Protein AF-A0A804QTM6-F1 (afdb_monomer)

Radius of gyration: 14.68 Å; Cα contacts (8 Å, |Δi|>4): 145; chains: 1; bounding box: 43×31×33 Å

pLDDT: mean 72.4, std 16.42, range [30.59, 94.75]

Organism: Zea mays (NCBI:txid4577)

Foldseek 3Di:
DDDDPPPPPDDDDDWPKDKDDDPPDPKIWIWTGRQVQLWIFIAIPVRDGQKIKDFDADPVRHGDDSLHIDIDGDCDDPPNVPDPVNVVVVSNVVSVVSVVD

Secondary structure (DSSP, 8-state):
----------------EEEEE-TTSS-EEEEEE-TT---EEEE-TTS-EEEEEEE-B-TTS-B--TT-EEEEEP--STTTT--HHHHHHHHHHHHHHHHH-

Mean predicted aligned error: 12.03 Å

Solvent-accessible surface area (backbone atoms only — not comparable to full-atom values): 6262 Å² total; per-residue (Å²): 139,81,85,78,79,78,77,75,80,78,69,96,61,83,50,52,68,50,74,48,71,47,90,94,53,100,50,45,37,40,32,48,25,35,74,95,46,74,38,38,38,34,21,41,76,89,66,49,70,45,29,40,35,37,69,30,56,48,97,88,66,51,69,52,58,77,86,36,63,40,77,49,68,58,84,70,64,98,70,61,76,66,52,65,66,57,55,51,53,49,49,50,52,53,57,50,51,67,70,76,108

Nearest PDB structures (foldseek):
  8dty-assembly1_B  TM=5.646E-01  e=2.729E+00  Mus musculus

InterPro domains:
  IPR025659 Tubby-like, C-terminal [SSF54518] (24-96)
  IPR038595 LURP-one-related superfamily [G3DSA:2.40.160.200] (9-99)

Sequence (101 aa):
MKKGGQQEQNGGAGGAVATACVVGGDVVYRIDGAPRKSEFRISGPDGEVVAETKRKQTEAGVALGEDVLSLTVTVGGASAHADRLLLVGLVVVCGLLARCI

Structure (mmCIF, N/CA/C/O backbone):
data_AF-A0A804QTM6-F1
#
_entry.id   AF-A0A804QTM6-F1
#
loop_
_atom_site.group_PDB
_atom_site.id
_atom_site.type_symbol
_atom_site.label_atom_id
_atom_site.label_alt_id
_atom_site.label_comp_id
_atom_site.label_asym_id
_atom_site.label_entity_id
_atom_site.label_seq_id
_atom_site.pdbx_PDB_ins_code
_atom_site.Cartn_x
_atom_site.Cartn_y
_atom_site.Cartn_z
_atom_site.occupancy
_atom_site.B_iso_or_equiv
_atom_site.auth_seq_id
_atom_site.auth_comp_id
_atom_site.auth_asym_id
_atom_site.au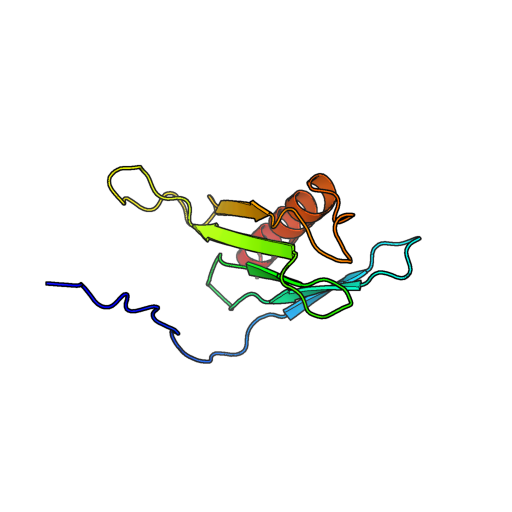th_atom_id
_atom_site.pdbx_PDB_model_num
ATOM 1 N N . MET A 1 1 ? -21.776 20.877 -16.316 1.00 46.97 1 MET A N 1
ATOM 2 C CA . MET A 1 1 ? -21.613 20.561 -14.880 1.00 46.97 1 MET A CA 1
ATOM 3 C C . MET A 1 1 ? -20.428 19.614 -14.718 1.00 46.97 1 MET A C 1
ATOM 5 O O . MET A 1 1 ? -20.478 18.537 -15.289 1.00 46.97 1 MET A O 1
ATOM 9 N N . LYS A 1 2 ? -19.350 19.985 -14.016 1.00 48.78 2 LYS A N 1
ATOM 10 C CA . LYS A 1 2 ? -18.209 19.083 -13.762 1.00 48.78 2 LYS A CA 1
ATOM 11 C C . LYS A 1 2 ? -17.985 19.047 -12.254 1.00 48.78 2 LYS A C 1
ATOM 13 O O . LYS A 1 2 ? -17.532 20.034 -11.685 1.00 48.78 2 LYS A O 1
ATOM 18 N N . LYS A 1 3 ? -18.427 17.959 -11.611 1.00 44.84 3 LYS A N 1
ATOM 19 C CA . LYS A 1 3 ? -18.263 17.734 -10.169 1.00 44.84 3 LYS A CA 1
ATOM 20 C C . LYS A 1 3 ? -16.768 17.781 -9.850 1.00 44.84 3 LYS A C 1
ATOM 22 O O . LYS A 1 3 ? -16.011 16.960 -10.363 1.00 44.84 3 LYS A O 1
ATOM 27 N N . GLY A 1 4 ? -16.360 18.762 -9.049 1.00 32.09 4 GLY A N 1
ATOM 28 C CA . GLY A 1 4 ? -15.042 18.779 -8.434 1.00 32.09 4 GLY A CA 1
ATOM 29 C C . GLY A 1 4 ? -14.906 17.530 -7.574 1.00 32.09 4 GLY A C 1
ATOM 30 O O . GLY A 1 4 ? -15.735 17.290 -6.699 1.00 32.09 4 GLY A O 1
ATOM 31 N N . GLY A 1 5 ? -13.909 16.703 -7.873 1.00 30.59 5 GLY A N 1
ATOM 32 C CA . GLY A 1 5 ? -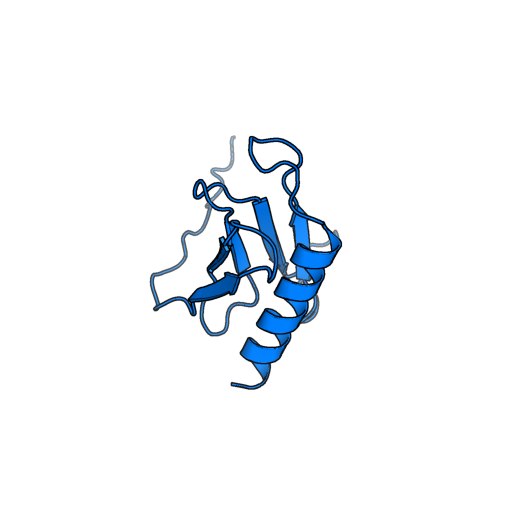13.520 15.622 -6.985 1.00 30.59 5 GLY A CA 1
ATOM 33 C C . GLY A 1 5 ? -12.954 16.252 -5.724 1.00 30.59 5 GLY A C 1
ATOM 34 O O . GLY A 1 5 ? -11.848 16.786 -5.744 1.00 30.59 5 GLY A O 1
ATOM 35 N N . GLN A 1 6 ? -13.724 16.230 -4.641 1.00 40.38 6 GLN A N 1
ATOM 36 C CA . GLN A 1 6 ? -13.175 16.405 -3.305 1.00 40.38 6 GLN A CA 1
ATOM 37 C C . GLN A 1 6 ? -12.294 15.185 -3.039 1.00 40.38 6 GLN A C 1
ATOM 39 O O . GLN A 1 6 ? -12.755 14.159 -2.550 1.00 40.38 6 GLN A O 1
ATOM 44 N N . GLN A 1 7 ? -11.020 15.276 -3.414 1.00 41.94 7 GLN A N 1
ATOM 45 C CA . GLN A 1 7 ? -10.002 14.441 -2.807 1.00 41.94 7 GLN A CA 1
ATOM 46 C C . GLN A 1 7 ? -9.830 14.986 -1.394 1.00 41.94 7 GLN A C 1
ATOM 48 O O . GLN A 1 7 ? -9.083 15.935 -1.162 1.00 41.94 7 GLN A O 1
ATOM 53 N N . GLU A 1 8 ? -10.640 14.458 -0.480 1.00 40.03 8 GLU A N 1
ATOM 54 C CA . GLU A 1 8 ? -10.587 14.764 0.940 1.00 40.03 8 GLU A CA 1
ATOM 55 C C . GLU A 1 8 ? -9.203 14.346 1.453 1.00 40.03 8 GLU A C 1
ATOM 57 O O . GLU A 1 8 ? -8.952 13.194 1.801 1.00 40.03 8 GLU A O 1
ATOM 62 N N . GLN A 1 9 ? -8.258 15.288 1.440 1.00 44.84 9 GLN A N 1
ATOM 63 C CA . GLN A 1 9 ? -6.999 15.187 2.167 1.00 44.84 9 GLN A CA 1
ATOM 64 C C . GLN A 1 9 ? -7.336 15.335 3.654 1.00 44.84 9 GLN A C 1
ATOM 66 O O . GLN A 1 9 ? -7.167 16.393 4.254 1.00 44.84 9 GLN A O 1
ATOM 71 N N . ASN A 1 10 ? -7.935 14.294 4.230 1.00 43.06 10 ASN A N 1
ATOM 72 C CA . ASN A 1 10 ? -8.396 14.314 5.607 1.00 43.06 10 ASN A CA 1
ATOM 73 C C . ASN A 1 10 ? -7.202 14.194 6.559 1.00 43.06 10 ASN A C 1
ATOM 75 O O . ASN A 1 10 ? -6.742 13.083 6.836 1.00 43.06 10 ASN A O 1
ATOM 79 N N . GLY A 1 11 ? -6.746 15.359 7.026 1.00 36.78 11 GLY A N 1
ATOM 80 C CA . GLY A 1 11 ? -6.343 15.600 8.409 1.00 36.78 11 GLY A CA 1
ATOM 81 C C . GLY A 1 11 ? -5.065 14.906 8.867 1.00 36.78 11 GLY A C 1
ATOM 82 O O . GLY A 1 11 ? -5.022 13.692 9.050 1.00 36.78 11 GLY A O 1
ATOM 83 N N . GLY A 1 12 ? -4.034 15.707 9.133 1.00 37.12 12 GLY A N 1
ATOM 84 C CA . GLY A 1 12 ? -2.839 15.262 9.837 1.00 37.12 12 GLY A CA 1
ATOM 85 C C . GLY A 1 12 ? -3.176 14.687 11.214 1.00 37.12 12 GLY A C 1
ATOM 86 O O . GLY A 1 12 ? -3.703 15.377 12.080 1.00 37.12 12 GLY A O 1
ATOM 87 N N . ALA A 1 13 ? -2.836 13.422 11.416 1.00 48.84 13 ALA A N 1
ATOM 88 C CA . ALA A 1 13 ? -2.682 12.794 12.719 1.00 48.84 13 ALA A CA 1
ATOM 89 C C . ALA A 1 13 ? -1.596 11.736 12.524 1.00 48.84 13 ALA A C 1
ATOM 91 O O . ALA A 1 13 ? -1.755 10.879 11.659 1.00 48.84 13 ALA A O 1
ATOM 92 N N . GLY A 1 14 ? -0.469 11.886 13.231 1.00 48.03 14 GLY A N 1
ATOM 93 C CA . GLY A 1 14 ? 0.797 11.180 13.004 1.00 48.03 14 GLY A CA 1
ATOM 94 C C . GLY A 1 14 ? 0.624 9.771 12.447 1.00 48.03 14 GLY A C 1
ATOM 95 O O . GLY A 1 14 ? 0.177 8.874 13.156 1.00 48.03 14 GLY A O 1
ATOM 96 N N . GLY A 1 15 ? 0.928 9.611 11.159 1.00 54.12 15 GLY A N 1
ATOM 97 C CA . GLY A 1 15 ? 0.827 8.325 10.498 1.00 54.12 15 GLY A CA 1
ATOM 98 C C . GLY A 1 15 ? 1.808 7.335 11.111 1.00 54.12 15 GLY A C 1
ATOM 99 O O . GLY A 1 15 ? 2.960 7.689 11.358 1.00 54.12 15 GLY A O 1
ATOM 100 N N . ALA A 1 16 ? 1.364 6.109 11.379 1.00 60.59 16 ALA A N 1
ATOM 101 C CA . ALA A 1 16 ? 2.288 5.032 11.682 1.00 60.59 16 ALA A CA 1
ATOM 102 C C . ALA A 1 16 ? 3.061 4.734 10.393 1.00 60.59 16 ALA A C 1
ATOM 104 O O . ALA A 1 16 ? 2.521 4.155 9.449 1.00 60.59 16 ALA A O 1
ATOM 105 N N . VAL A 1 17 ? 4.313 5.183 10.345 1.00 60.53 17 VAL A N 1
ATOM 106 C CA . VAL A 1 17 ? 5.224 4.877 9.246 1.00 60.53 17 VAL A CA 1
ATOM 107 C C . VAL A 1 17 ? 5.934 3.578 9.593 1.00 60.53 17 VAL A C 1
ATOM 109 O O . VAL A 1 17 ? 6.720 3.524 10.539 1.00 60.53 17 VAL A O 1
ATOM 112 N N . ALA A 1 18 ? 5.653 2.523 8.838 1.00 66.62 18 ALA A N 1
ATOM 113 C CA . ALA A 1 18 ? 6.418 1.288 8.903 1.00 66.62 18 ALA A CA 1
ATOM 114 C C . ALA A 1 18 ? 7.445 1.305 7.766 1.00 66.62 18 ALA A C 1
ATOM 116 O O . ALA A 1 18 ? 7.119 1.576 6.615 1.00 66.62 18 ALA A O 1
ATOM 117 N N . THR A 1 19 ? 8.709 1.040 8.081 1.00 67.56 19 THR A N 1
ATOM 118 C CA . THR A 1 19 ? 9.758 0.882 7.066 1.00 67.56 19 THR A CA 1
ATOM 119 C C . THR A 1 19 ? 10.102 -0.593 6.975 1.00 67.56 19 THR A C 1
ATOM 121 O O . THR A 1 19 ? 10.362 -1.223 7.999 1.00 67.56 19 THR A O 1
ATOM 124 N N . ALA A 1 20 ? 10.103 -1.139 5.763 1.00 67.19 20 ALA A N 1
ATOM 125 C CA . ALA A 1 20 ? 10.503 -2.513 5.514 1.00 67.19 20 ALA A CA 1
ATOM 126 C C . ALA A 1 20 ? 11.722 -2.539 4.597 1.00 67.19 20 ALA A C 1
ATOM 128 O O . ALA A 1 20 ? 11.698 -2.022 3.479 1.00 67.19 20 ALA A O 1
ATOM 129 N N . CYS A 1 21 ? 12.796 -3.155 5.085 1.00 66.50 21 CYS A N 1
ATOM 130 C CA . CYS A 1 21 ? 13.948 -3.495 4.269 1.00 66.50 21 CYS A CA 1
ATOM 131 C C . CYS A 1 21 ? 13.788 -4.922 3.742 1.00 66.50 21 CYS A C 1
ATOM 133 O O . CYS A 1 21 ? 13.402 -5.837 4.474 1.00 66.50 21 CYS A O 1
ATOM 135 N N . VAL A 1 22 ? 14.080 -5.118 2.459 1.00 63.44 22 VAL A N 1
ATOM 136 C CA . VAL A 1 22 ? 14.139 -6.459 1.881 1.00 63.44 22 VAL A CA 1
ATOM 137 C C . VAL A 1 22 ? 15.546 -6.989 2.113 1.00 63.44 22 VAL A C 1
ATOM 139 O O . VAL A 1 22 ? 16.511 -6.461 1.566 1.00 63.44 22 VAL A O 1
ATOM 142 N N . VAL A 1 23 ? 15.681 -8.014 2.955 1.00 62.91 23 VAL A N 1
ATOM 143 C CA . VAL A 1 23 ? 16.983 -8.634 3.231 1.00 62.91 23 VAL A CA 1
ATOM 144 C C . VAL A 1 23 ? 17.548 -9.202 1.928 1.00 62.91 23 VAL A C 1
ATOM 146 O O . VAL A 1 23 ? 16.928 -10.059 1.304 1.00 62.91 23 VAL A O 1
ATOM 149 N N . GLY A 1 24 ? 18.726 -8.719 1.528 1.00 61.97 24 GLY A N 1
ATOM 150 C CA . GLY A 1 24 ? 19.407 -9.128 0.295 1.00 61.97 24 GLY A CA 1
ATOM 151 C C . GLY A 1 24 ? 19.271 -8.154 -0.880 1.00 61.97 24 GLY A C 1
ATOM 152 O O . GLY A 1 24 ? 19.924 -8.372 -1.896 1.00 61.97 24 GLY A O 1
ATOM 153 N N . GLY A 1 25 ? 18.486 -7.079 -0.748 1.00 63.50 25 GLY A N 1
ATOM 154 C CA . GLY A 1 25 ? 18.447 -5.971 -1.705 1.00 63.50 25 GLY A CA 1
ATOM 155 C C . GLY A 1 25 ? 18.915 -4.657 -1.077 1.00 63.50 25 GLY A C 1
ATOM 156 O O . GLY A 1 25 ? 18.741 -4.446 0.120 1.00 63.50 25 GLY A O 1
ATOM 157 N N . ASP A 1 26 ? 19.452 -3.746 -1.890 1.00 68.56 26 ASP A N 1
ATOM 158 C CA . ASP A 1 26 ? 19.761 -2.359 -1.483 1.00 68.56 26 ASP A CA 1
ATOM 159 C C . ASP A 1 26 ? 18.509 -1.453 -1.537 1.00 68.56 26 ASP A C 1
ATOM 161 O O . ASP A 1 26 ? 18.580 -0.237 -1.684 1.00 68.56 26 ASP A O 1
ATOM 165 N N . VAL A 1 27 ? 17.321 -2.067 -1.483 1.00 74.19 27 VAL A N 1
ATOM 166 C CA . VAL A 1 27 ? 16.035 -1.404 -1.700 1.00 74.19 27 VAL A CA 1
ATOM 167 C C . VAL A 1 27 ? 15.246 -1.383 -0.399 1.00 74.19 27 VAL A C 1
ATOM 169 O O . VAL A 1 27 ? 14.919 -2.422 0.184 1.00 74.19 27 VAL A O 1
ATOM 172 N N . VAL A 1 28 ? 14.916 -0.173 0.043 1.00 79.19 28 VAL A N 1
ATOM 173 C CA . VAL A 1 28 ? 14.082 0.077 1.217 1.00 79.19 28 VAL A CA 1
ATOM 174 C C . VAL A 1 28 ? 12.727 0.583 0.750 1.00 79.19 28 VAL A C 1
ATOM 176 O O . VAL A 1 28 ? 12.649 1.595 0.056 1.00 79.19 28 VAL A O 1
ATOM 179 N N . TYR A 1 29 ? 11.663 -0.097 1.172 1.00 82.12 29 TYR A N 1
ATOM 180 C CA . TYR A 1 29 ? 10.298 0.364 0.960 1.00 82.12 29 TYR A CA 1
ATOM 181 C C . TYR A 1 29 ? 9.787 1.064 2.217 1.00 82.12 29 TYR A C 1
ATOM 183 O O . TYR A 1 29 ? 9.975 0.592 3.346 1.00 82.12 29 TYR A O 1
ATOM 191 N N . ARG A 1 30 ? 9.110 2.194 2.024 1.00 82.06 30 ARG A N 1
ATOM 192 C CA . ARG A 1 30 ? 8.440 2.925 3.103 1.00 82.06 30 ARG A CA 1
ATOM 193 C C . ARG A 1 30 ? 6.940 2.778 2.976 1.00 82.06 30 ARG A C 1
ATOM 195 O O . ARG A 1 30 ? 6.392 2.898 1.885 1.00 82.06 30 ARG A O 1
ATOM 202 N N . ILE A 1 31 ? 6.286 2.528 4.098 1.00 82.12 31 ILE A N 1
ATOM 203 C CA . ILE A 1 31 ? 4.842 2.375 4.179 1.00 82.12 31 ILE A CA 1
ATOM 204 C C . ILE A 1 31 ? 4.317 3.484 5.062 1.00 82.12 31 ILE A C 1
ATOM 206 O O . ILE A 1 31 ? 4.572 3.512 6.267 1.00 82.12 31 ILE A O 1
ATOM 210 N N . ASP A 1 32 ? 3.531 4.354 4.458 1.00 83.25 32 ASP A N 1
ATOM 211 C CA . ASP A 1 32 ? 2.828 5.406 5.161 1.00 83.25 32 ASP A CA 1
ATOM 212 C C . ASP A 1 32 ? 1.389 4.947 5.388 1.00 83.25 32 ASP A C 1
ATOM 214 O O . ASP A 1 32 ? 0.603 4.824 4.443 1.00 83.25 32 ASP A O 1
ATOM 218 N N . GLY A 1 33 ? 1.047 4.669 6.644 1.00 75.31 33 GLY A N 1
ATOM 219 C CA . GLY A 1 33 ? -0.321 4.428 7.096 1.00 75.31 33 GLY A CA 1
ATOM 220 C C . GLY A 1 33 ? -0.732 5.463 8.133 1.00 75.31 33 GLY A C 1
ATOM 221 O O . GLY A 1 33 ? 0.113 6.086 8.771 1.00 75.31 33 GLY A O 1
ATOM 222 N N . ALA A 1 34 ? -2.032 5.653 8.337 1.00 65.75 34 ALA A N 1
ATOM 223 C CA . ALA A 1 34 ? -2.531 6.437 9.463 1.00 65.75 34 ALA A CA 1
ATOM 224 C C . ALA A 1 34 ? -3.047 5.511 10.574 1.00 65.75 34 ALA A C 1
ATOM 226 O O . ALA A 1 34 ? -3.687 4.504 10.273 1.00 65.75 34 ALA A O 1
ATOM 227 N N . PRO A 1 35 ? -2.806 5.825 11.860 1.00 59.41 35 PRO A N 1
ATOM 228 C CA . PRO A 1 35 ? -3.372 5.047 12.952 1.00 59.41 35 PRO A CA 1
ATOM 229 C C . PRO A 1 35 ? -4.896 5.008 12.801 1.00 59.41 35 PRO A C 1
ATOM 231 O O . PRO A 1 35 ? -5.532 6.041 12.588 1.00 59.41 35 PRO A O 1
ATOM 234 N N . ARG A 1 36 ? -5.475 3.803 12.894 1.00 61.28 36 ARG A N 1
ATOM 235 C CA . ARG A 1 36 ? -6.912 3.514 12.698 1.00 61.28 36 ARG A CA 1
ATOM 236 C C . ARG A 1 36 ? -7.451 3.688 11.272 1.00 61.28 36 ARG A C 1
ATOM 238 O O . ARG A 1 36 ? -8.646 3.485 11.073 1.00 61.28 36 ARG A O 1
ATOM 245 N N . LYS A 1 37 ? -6.621 4.033 10.284 1.00 67.25 37 LYS A N 1
ATOM 246 C CA . LYS A 1 37 ? -6.986 3.959 8.864 1.00 67.25 37 LYS A CA 1
ATOM 247 C C . LYS A 1 37 ? -6.322 2.725 8.267 1.00 67.25 37 LYS A C 1
ATOM 249 O O . LYS A 1 37 ? -5.125 2.519 8.417 1.00 67.25 37 LYS A O 1
ATOM 254 N N . SER A 1 38 ? -7.115 1.917 7.580 1.00 70.06 38 SER A N 1
ATOM 255 C CA . SER A 1 38 ? -6.668 0.697 6.906 1.00 70.06 38 SER A CA 1
ATOM 256 C C . SER A 1 38 ? -6.015 0.978 5.541 1.00 70.06 38 SER A C 1
ATOM 258 O O . SER A 1 38 ? -5.617 0.060 4.830 1.00 70.06 38 SER A O 1
ATOM 260 N N . GLU A 1 39 ? -5.880 2.257 5.177 1.00 80.00 39 GLU A N 1
ATOM 261 C CA . GLU A 1 39 ? -5.239 2.709 3.947 1.00 80.00 39 GLU A CA 1
ATOM 262 C C . GLU A 1 39 ? -3.745 2.963 4.168 1.00 80.00 39 GLU A C 1
ATOM 264 O O . GLU A 1 39 ? -3.342 3.752 5.026 1.00 80.00 39 GLU A O 1
ATOM 269 N N . PHE A 1 40 ? -2.938 2.322 3.334 1.00 81.81 40 PHE A N 1
ATOM 270 C CA . PHE A 1 40 ? -1.482 2.402 3.316 1.00 81.81 40 PHE A CA 1
ATOM 271 C C . PHE A 1 40 ? -0.994 2.804 1.927 1.00 81.81 40 PHE A C 1
ATOM 273 O O . PHE A 1 40 ? -1.515 2.320 0.917 1.00 81.81 40 PHE A O 1
ATOM 280 N N . ARG A 1 41 ? 0.049 3.631 1.865 1.00 87.12 41 ARG A N 1
ATOM 281 C CA . ARG A 1 41 ? 0.820 3.879 0.640 1.00 87.12 41 ARG A CA 1
ATOM 282 C C . ARG A 1 41 ? 2.211 3.307 0.799 1.00 87.12 41 ARG A C 1
ATOM 284 O O . ARG A 1 41 ? 2.850 3.537 1.817 1.00 87.12 41 ARG A O 1
ATOM 291 N N . ILE A 1 42 ? 2.669 2.591 -0.214 1.00 87.38 42 ILE A N 1
ATOM 292 C CA . ILE A 1 42 ? 4.003 2.010 -0.265 1.00 87.38 42 ILE A CA 1
ATOM 293 C C . ILE A 1 42 ? 4.804 2.803 -1.285 1.00 87.38 42 ILE A C 1
ATOM 295 O O . ILE A 1 42 ? 4.409 2.893 -2.450 1.00 87.38 42 ILE A O 1
ATOM 299 N N . SER A 1 43 ? 5.917 3.371 -0.840 1.00 86.94 43 SER A N 1
ATOM 300 C CA . SER A 1 43 ? 6.878 4.072 -1.681 1.00 86.94 43 SER A CA 1
ATOM 301 C C . SER A 1 43 ? 8.180 3.292 -1.799 1.00 86.94 43 SER A C 1
ATOM 303 O O . SER A 1 43 ? 8.604 2.613 -0.858 1.00 86.94 43 SER A O 1
ATOM 305 N N . GLY A 1 44 ? 8.764 3.345 -2.991 1.00 83.62 44 GLY A N 1
ATOM 306 C CA . GLY A 1 44 ? 10.064 2.770 -3.292 1.00 83.62 44 GLY A CA 1
ATOM 307 C C . GLY A 1 44 ? 11.226 3.673 -2.864 1.00 83.62 44 GLY A C 1
ATOM 308 O O . GLY A 1 44 ? 11.024 4.683 -2.180 1.00 83.62 44 GLY A O 1
ATOM 309 N N . PRO A 1 45 ? 12.456 3.305 -3.254 1.00 79.12 45 PRO A N 1
ATOM 310 C CA . PRO A 1 45 ? 13.670 4.006 -2.846 1.00 79.12 45 PRO A CA 1
ATOM 311 C C . PRO A 1 45 ? 13.755 5.430 -3.414 1.00 79.12 45 PRO A C 1
ATOM 313 O O . PRO A 1 45 ? 14.326 6.298 -2.753 1.00 79.12 45 PRO A O 1
ATOM 316 N N . ASP A 1 46 ? 13.138 5.701 -4.570 1.00 82.81 46 ASP A N 1
ATOM 317 C CA . ASP A 1 46 ? 13.118 7.035 -5.184 1.00 82.81 46 ASP A CA 1
ATOM 318 C C . ASP A 1 46 ? 11.954 7.901 -4.650 1.00 82.81 46 ASP A C 1
ATOM 320 O O . ASP A 1 46 ? 11.744 9.034 -5.091 1.00 82.81 46 ASP A O 1
ATOM 324 N N . GLY A 1 47 ? 11.197 7.394 -3.666 1.00 83.06 47 GLY A N 1
ATOM 325 C CA . GLY A 1 47 ? 10.038 8.062 -3.066 1.00 83.06 47 GLY A CA 1
ATOM 326 C C . GLY A 1 47 ? 8.765 7.995 -3.917 1.00 83.06 47 GLY A C 1
ATOM 327 O O . GLY A 1 47 ? 7.732 8.556 -3.546 1.00 83.06 47 GLY A O 1
ATOM 328 N N . GLU A 1 48 ? 8.808 7.301 -5.047 1.00 86.50 48 GLU A N 1
ATOM 329 C CA . GLU A 1 48 ? 7.671 7.028 -5.908 1.00 86.50 48 GLU A CA 1
ATOM 330 C C . GLU A 1 48 ? 6.710 6.036 -5.248 1.00 86.50 48 GLU A C 1
ATOM 332 O O . GLU A 1 48 ? 7.123 5.038 -4.660 1.00 86.50 48 GLU A O 1
ATOM 337 N N . VAL A 1 49 ? 5.403 6.286 -5.354 1.00 87.75 49 VAL A N 1
ATOM 338 C CA . VAL A 1 49 ? 4.392 5.358 -4.833 1.00 87.75 49 VAL A CA 1
ATOM 339 C C . VAL A 1 49 ? 4.288 4.157 -5.774 1.00 87.75 49 VAL A C 1
ATOM 341 O O . VAL A 1 49 ? 3.768 4.264 -6.887 1.00 87.75 49 VAL A O 1
ATOM 344 N N . VAL A 1 50 ? 4.768 3.007 -5.304 1.00 87.69 50 VAL A N 1
ATOM 345 C CA . VAL A 1 50 ? 4.725 1.728 -6.030 1.00 87.69 50 VAL A CA 1
ATOM 346 C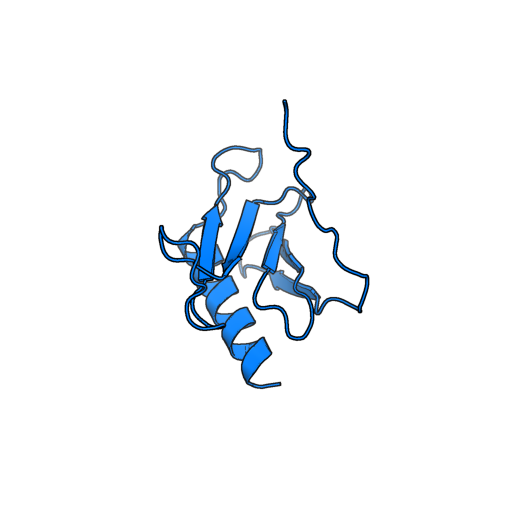 C . VAL A 1 50 ? 3.411 0.985 -5.800 1.00 87.69 50 VAL A C 1
ATOM 348 O O . VAL A 1 50 ? 2.976 0.183 -6.628 1.00 87.69 50 VAL A O 1
ATOM 351 N N . ALA A 1 51 ? 2.746 1.252 -4.675 1.00 88.75 51 ALA A N 1
ATOM 352 C CA . ALA A 1 51 ? 1.433 0.698 -4.407 1.00 88.75 51 ALA A CA 1
ATOM 353 C C . ALA A 1 51 ? 0.621 1.535 -3.423 1.00 88.75 51 ALA A C 1
ATOM 355 O O . ALA A 1 51 ? 1.153 2.197 -2.535 1.00 88.75 51 ALA A O 1
ATOM 356 N N . GLU A 1 52 ? -0.695 1.451 -3.546 1.00 89.94 52 GLU A N 1
ATOM 357 C CA . GLU A 1 52 ? -1.642 2.034 -2.608 1.00 89.94 52 GLU A CA 1
ATOM 358 C C . GLU A 1 52 ? -2.698 1.000 -2.228 1.00 89.94 52 GLU A C 1
ATOM 360 O O . GLU A 1 52 ? -3.124 0.182 -3.044 1.00 89.94 52 GLU A O 1
ATOM 365 N N . THR A 1 53 ? -3.135 1.046 -0.978 1.00 88.56 53 THR A N 1
ATOM 366 C CA . THR A 1 53 ? -4.257 0.249 -0.495 1.00 88.56 53 THR A CA 1
ATOM 367 C C . THR A 1 53 ? -5.402 1.152 -0.103 1.00 88.56 53 THR A C 1
ATOM 369 O O . THR A 1 53 ? -5.207 2.223 0.471 1.00 88.56 53 THR A O 1
ATOM 372 N N . LYS A 1 54 ? -6.609 0.701 -0.422 1.00 88.25 54 LYS A N 1
ATOM 373 C CA . LYS A 1 54 ? -7.858 1.353 -0.041 1.00 88.25 54 LYS A CA 1
ATOM 374 C C . LYS A 1 54 ? -8.837 0.315 0.452 1.00 88.25 54 LYS A C 1
ATOM 376 O O . LYS A 1 54 ? -8.799 -0.829 -0.001 1.00 88.25 54 LYS A O 1
ATOM 381 N N . ARG A 1 55 ? -9.756 0.708 1.326 1.00 86.69 55 ARG A N 1
ATOM 382 C CA . ARG A 1 55 ? -10.844 -0.180 1.732 1.00 86.69 55 ARG A CA 1
ATOM 383 C C . ARG A 1 55 ? -11.668 -0.578 0.512 1.00 86.69 55 ARG A C 1
ATOM 385 O O . ARG A 1 55 ? -12.131 0.273 -0.249 1.00 86.69 55 ARG A O 1
ATOM 392 N N . LYS A 1 56 ? -11.836 -1.881 0.307 1.00 90.88 56 LYS A N 1
ATOM 393 C CA . LYS A 1 56 ? -12.580 -2.404 -0.834 1.00 90.88 56 LYS A CA 1
ATOM 394 C C . LYS A 1 56 ? -14.054 -2.048 -0.681 1.00 90.88 56 LYS A C 1
ATOM 396 O O . LYS A 1 56 ? -14.649 -2.257 0.375 1.00 90.88 56 LYS A O 1
ATOM 401 N N . GLN A 1 57 ? -14.644 -1.540 -1.754 1.00 92.69 57 GLN A N 1
ATOM 402 C CA . GLN A 1 57 ? -16.068 -1.238 -1.837 1.00 92.69 57 GLN A CA 1
ATOM 403 C C . GLN A 1 57 ? -16.741 -2.183 -2.833 1.00 92.69 57 GLN A C 1
ATOM 405 O O . GLN A 1 57 ? -16.102 -2.694 -3.756 1.00 92.69 57 GLN A O 1
ATOM 410 N N . THR A 1 58 ? -18.029 -2.440 -2.632 1.00 92.62 58 THR A N 1
ATOM 411 C CA . THR A 1 58 ? -18.877 -3.061 -3.653 1.00 92.62 58 THR A CA 1
ATOM 412 C C . THR A 1 58 ? -19.104 -2.083 -4.806 1.00 92.62 58 THR A C 1
ATOM 414 O O . THR A 1 58 ? -18.909 -0.878 -4.652 1.00 92.62 58 THR A O 1
ATOM 417 N N . GLU A 1 59 ? -19.575 -2.568 -5.956 1.00 93.12 59 GLU A N 1
ATOM 418 C CA . GLU A 1 59 ? -19.941 -1.696 -7.088 1.00 93.12 59 GLU A CA 1
ATOM 419 C C . GLU A 1 59 ? -21.056 -0.697 -6.730 1.00 93.12 59 GLU A C 1
ATOM 421 O O . GLU A 1 59 ? -21.144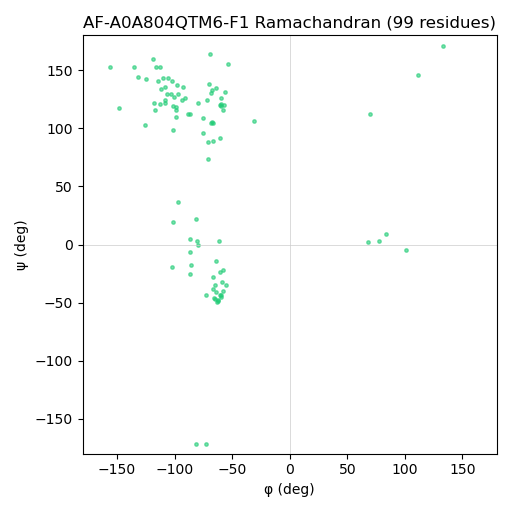 0.378 -7.315 1.00 93.12 59 GLU A O 1
ATOM 426 N N . ALA A 1 60 ? -21.864 -1.014 -5.711 1.00 94.75 60 ALA A N 1
ATOM 427 C CA . ALA A 1 60 ? -22.872 -0.120 -5.145 1.00 94.75 60 ALA A CA 1
ATOM 428 C C . ALA A 1 60 ? -22.295 0.930 -4.167 1.00 94.75 60 ALA A C 1
ATOM 430 O O . ALA A 1 60 ? -23.051 1.722 -3.610 1.00 94.75 60 ALA A O 1
ATOM 431 N N . GLY A 1 61 ? -20.980 0.932 -3.921 1.00 91.88 61 GLY A N 1
ATOM 432 C CA . GLY A 1 61 ? -20.299 1.871 -3.023 1.00 91.88 61 GLY A CA 1
ATOM 433 C C . GLY A 1 61 ? -20.323 1.484 -1.541 1.00 91.88 61 GLY A C 1
ATOM 434 O O . GLY A 1 61 ? -19.921 2.279 -0.695 1.00 91.88 61 GLY A O 1
ATOM 435 N N . VAL A 1 62 ? -20.773 0.273 -1.195 1.00 92.88 62 VAL A N 1
ATOM 436 C CA . VAL A 1 62 ? -20.774 -0.197 0.199 1.00 92.88 62 VAL A CA 1
ATOM 437 C C . VAL A 1 62 ? -19.369 -0.657 0.569 1.00 92.88 62 VAL A C 1
ATOM 439 O O . VAL A 1 62 ? -18.824 -1.560 -0.064 1.00 92.88 62 VAL A O 1
ATOM 442 N N . ALA A 1 63 ? -18.779 -0.059 1.600 1.00 89.94 63 ALA A N 1
ATOM 443 C CA . ALA A 1 63 ? -17.476 -0.476 2.098 1.00 89.94 63 ALA A CA 1
ATOM 444 C C . ALA A 1 63 ? -17.559 -1.865 2.755 1.00 89.94 63 ALA A C 1
ATOM 446 O O . ALA A 1 63 ? -18.424 -2.111 3.595 1.00 89.94 63 ALA A O 1
ATOM 447 N N . LEU A 1 64 ? -16.654 -2.770 2.371 1.00 8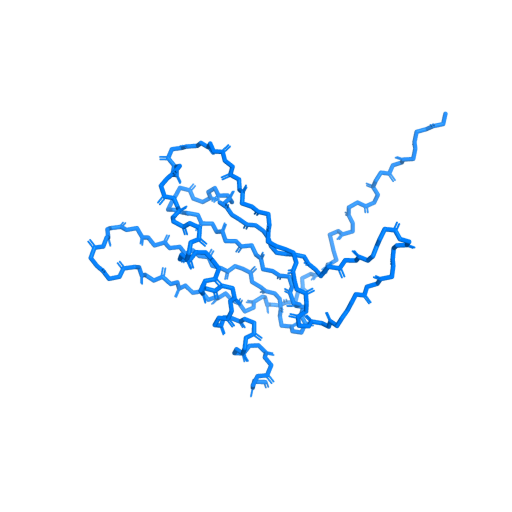8.44 64 LEU A N 1
ATOM 448 C CA . LEU A 1 64 ? -16.511 -4.093 2.991 1.00 88.44 64 LEU A CA 1
ATOM 449 C C . LEU A 1 64 ? -15.884 -3.961 4.387 1.00 88.44 64 LEU A C 1
ATOM 451 O O . LEU A 1 64 ? -15.758 -2.855 4.888 1.00 88.44 64 LEU A O 1
ATOM 455 N N . GLY A 1 65 ? -15.509 -5.044 5.070 1.00 85.38 65 GLY A N 1
ATOM 456 C CA . GLY A 1 65 ? -14.836 -4.928 6.377 1.00 85.38 65 GLY A CA 1
ATOM 457 C C . GLY A 1 65 ? -13.594 -4.020 6.329 1.00 85.38 65 GLY A C 1
ATOM 458 O O . GLY A 1 65 ? -12.990 -3.863 5.270 1.00 85.38 65 GLY A O 1
ATOM 459 N N . GLU A 1 66 ? -13.202 -3.427 7.462 1.00 80.19 66 GLU A N 1
ATOM 460 C CA . GLU A 1 66 ? -11.967 -2.613 7.556 1.00 80.19 66 GLU A CA 1
ATOM 461 C C . GLU A 1 66 ? -10.708 -3.401 7.161 1.00 80.19 66 GLU A C 1
ATOM 463 O O . GLU A 1 66 ? -9.710 -2.830 6.735 1.00 80.19 66 GLU A O 1
ATOM 468 N N . ASP A 1 67 ? -10.793 -4.725 7.247 1.00 78.94 67 ASP A N 1
ATOM 469 C CA . ASP A 1 67 ? -9.724 -5.672 6.933 1.00 78.94 67 ASP A CA 1
ATOM 470 C C . ASP A 1 67 ? -9.679 -6.051 5.453 1.00 78.94 67 ASP A C 1
ATOM 472 O O . ASP A 1 67 ? -8.810 -6.809 5.023 1.00 78.94 67 ASP A O 1
ATOM 476 N N . VAL A 1 68 ? -10.667 -5.599 4.679 1.00 85.69 68 VAL A N 1
ATOM 477 C CA . VAL A 1 68 ? -10.820 -5.963 3.277 1.00 85.69 68 VAL A CA 1
ATOM 478 C C . VAL A 1 68 ? -10.309 -4.811 2.435 1.00 85.69 68 VAL A C 1
ATOM 480 O O . VAL A 1 68 ? -11.010 -3.830 2.185 1.00 85.69 68 VAL A O 1
ATOM 483 N N . LEU A 1 69 ? -9.067 -4.950 1.986 1.00 86.12 69 LEU A N 1
ATOM 484 C CA . LEU A 1 69 ? -8.366 -3.936 1.214 1.00 86.12 69 LEU A CA 1
ATOM 485 C C . LEU A 1 69 ? -8.262 -4.323 -0.260 1.00 86.12 69 LEU A C 1
ATOM 487 O O . LEU A 1 69 ? -8.056 -5.482 -0.618 1.00 86.12 69 LEU A O 1
ATOM 491 N N . SER A 1 70 ? -8.375 -3.317 -1.116 1.00 89.81 70 SER A N 1
ATOM 492 C CA . SER A 1 70 ? -7.953 -3.354 -2.509 1.00 89.81 70 SER A CA 1
ATOM 493 C C . SER A 1 70 ? -6.538 -2.797 -2.592 1.00 89.81 70 SER A C 1
ATOM 495 O O . SER A 1 70 ? -6.304 -1.669 -2.162 1.00 89.81 70 SER A O 1
ATOM 497 N N . LEU A 1 71 ? -5.613 -3.571 -3.157 1.00 89.38 71 LEU A N 1
ATOM 498 C CA . LEU A 1 71 ? -4.248 -3.145 -3.453 1.00 89.38 71 LEU A CA 1
ATOM 499 C C . LEU A 1 71 ? -4.148 -2.761 -4.931 1.00 89.38 71 LEU A C 1
ATOM 501 O O . LEU A 1 71 ? -4.331 -3.608 -5.806 1.00 89.38 71 LEU A O 1
ATOM 505 N N . THR A 1 72 ? -3.812 -1.506 -5.198 1.00 91.19 72 THR A N 1
ATOM 506 C CA . THR A 1 72 ? -3.462 -1.025 -6.533 1.00 91.19 72 THR A CA 1
ATOM 507 C C . THR A 1 72 ? -1.949 -0.916 -6.613 1.00 91.19 72 THR A C 1
ATOM 509 O O . THR A 1 72 ? -1.337 -0.167 -5.857 1.00 91.19 72 THR A O 1
ATOM 512 N N . VAL A 1 73 ? -1.345 -1.667 -7.528 1.00 88.00 73 VAL A N 1
ATOM 513 C CA . VAL A 1 73 ? 0.098 -1.622 -7.789 1.00 88.00 73 VAL A CA 1
ATOM 514 C C . VAL A 1 73 ? 0.326 -0.780 -9.032 1.00 88.00 73 VAL A C 1
ATOM 516 O O . VAL A 1 73 ? -0.284 -1.047 -10.073 1.00 88.00 73 VAL A O 1
ATOM 519 N N . THR A 1 74 ? 1.189 0.227 -8.938 1.00 84.81 74 THR A N 1
ATOM 520 C CA . THR A 1 74 ? 1.585 1.001 -10.111 1.00 84.81 74 THR A CA 1
ATOM 521 C C . THR A 1 74 ? 2.492 0.128 -10.972 1.00 84.81 74 THR A C 1
ATOM 523 O O . THR A 1 74 ? 3.464 -0.470 -10.515 1.00 84.81 74 THR A O 1
ATOM 526 N N . VAL A 1 75 ? 2.110 -0.035 -12.237 1.00 75.19 75 VAL A N 1
ATOM 527 C CA . VAL A 1 75 ? 2.916 -0.761 -13.217 1.00 75.19 75 VAL A CA 1
ATOM 528 C C . VAL A 1 75 ? 3.663 0.283 -14.032 1.00 75.19 75 VAL A C 1
ATOM 530 O O . VAL A 1 75 ? 3.039 1.073 -14.736 1.00 75.19 75 VAL A O 1
ATOM 533 N N . GLY A 1 76 ? 4.991 0.274 -13.934 1.00 67.19 76 GLY A N 1
ATOM 534 C CA . GLY A 1 76 ? 5.870 1.204 -14.644 1.00 67.19 76 GLY A CA 1
ATOM 535 C C . GLY A 1 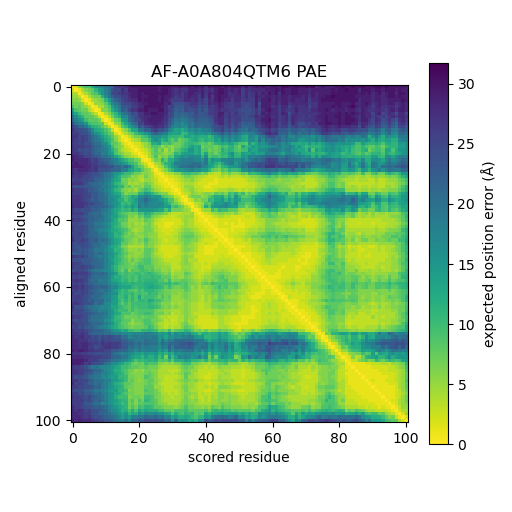76 ? 6.578 2.191 -13.713 1.00 67.19 76 GLY A C 1
ATOM 536 O O . GLY A 1 76 ? 6.035 2.604 -12.695 1.00 67.19 76 GLY A O 1
ATOM 537 N N . GLY A 1 77 ? 7.815 2.542 -14.068 1.00 63.81 77 GLY A N 1
ATOM 538 C CA . GLY A 1 77 ? 8.715 3.376 -13.266 1.00 63.81 77 GLY A CA 1
ATOM 539 C C . GLY A 1 77 ? 10.120 2.775 -13.175 1.00 63.81 77 GLY A C 1
ATOM 540 O O . GLY A 1 77 ? 10.336 1.641 -13.601 1.00 63.81 77 GLY A O 1
ATOM 541 N N . ALA A 1 78 ? 11.077 3.529 -12.624 1.00 58.94 78 ALA A N 1
ATOM 542 C CA . ALA A 1 78 ? 12.448 3.051 -12.395 1.00 58.94 78 ALA A CA 1
ATOM 543 C C . ALA A 1 78 ? 12.481 1.811 -11.478 1.00 58.94 78 ALA A C 1
ATOM 545 O O . ALA A 1 78 ? 13.264 0.891 -11.693 1.00 58.94 78 ALA A O 1
ATOM 546 N N . SER A 1 79 ? 11.536 1.741 -10.537 1.00 56.84 79 SER A N 1
ATOM 547 C CA . SER A 1 79 ? 11.332 0.642 -9.589 1.00 56.84 79 SER A CA 1
ATOM 548 C C . SER A 1 79 ? 10.245 -0.347 -10.044 1.00 56.84 79 SER A C 1
ATOM 550 O O . SER A 1 79 ? 9.488 -0.895 -9.244 1.00 56.84 79 SER A O 1
ATOM 552 N N . ALA A 1 80 ? 10.146 -0.625 -11.352 1.00 59.12 80 ALA A N 1
ATOM 553 C CA . ALA A 1 80 ? 9.201 -1.608 -11.913 1.00 59.12 80 ALA A CA 1
ATOM 554 C C . ALA A 1 80 ? 9.413 -3.060 -11.412 1.00 59.12 80 ALA A C 1
ATOM 556 O O . ALA A 1 80 ? 8.727 -3.979 -11.857 1.00 59.12 80 ALA A O 1
ATOM 557 N N . HIS A 1 81 ? 10.364 -3.266 -10.500 1.00 63.06 81 HIS A N 1
ATOM 558 C CA . HIS A 1 81 ? 10.711 -4.527 -9.855 1.00 63.06 81 HIS A CA 1
ATOM 559 C C . HIS A 1 81 ? 10.146 -4.672 -8.437 1.00 63.06 81 HIS A C 1
ATOM 561 O O . HIS A 1 81 ? 10.622 -5.496 -7.663 1.00 63.06 81 HIS A O 1
ATOM 567 N N . ALA A 1 82 ? 9.122 -3.900 -8.069 1.00 66.94 82 ALA A N 1
ATOM 568 C CA . ALA A 1 82 ? 8.384 -4.206 -6.853 1.00 66.94 82 ALA A CA 1
ATOM 569 C C . ALA A 1 82 ? 7.610 -5.525 -7.035 1.00 66.94 82 ALA A C 1
ATOM 571 O O . ALA A 1 82 ? 6.589 -5.585 -7.729 1.00 66.94 82 ALA A O 1
ATOM 572 N N . ASP A 1 83 ? 8.097 -6.593 -6.403 1.00 77.12 83 ASP A N 1
ATOM 573 C CA . ASP A 1 83 ? 7.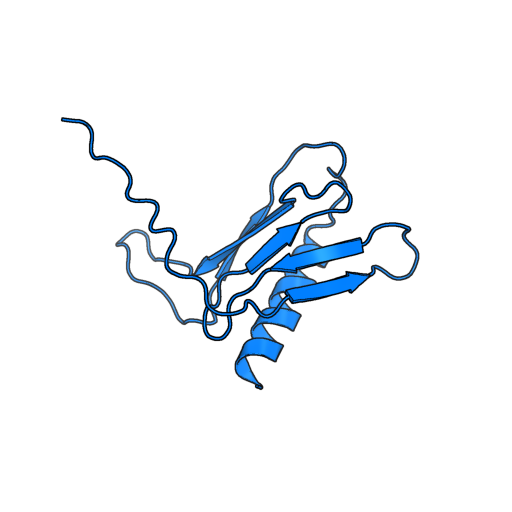425 -7.886 -6.407 1.00 77.12 83 ASP A CA 1
ATOM 574 C C . ASP A 1 83 ? 6.029 -7.750 -5.797 1.00 77.12 83 ASP A C 1
ATOM 576 O O . ASP A 1 83 ? 5.857 -7.412 -4.624 1.00 77.12 83 ASP A O 1
ATOM 580 N N . ARG A 1 84 ? 4.993 -8.063 -6.583 1.00 79.00 84 ARG A N 1
ATOM 581 C CA . ARG A 1 84 ? 3.596 -7.996 -6.121 1.00 79.00 84 ARG A CA 1
ATOM 582 C C . ARG A 1 84 ? 3.365 -8.821 -4.856 1.00 79.00 84 ARG A C 1
ATOM 584 O O . ARG A 1 84 ? 2.582 -8.412 -4.008 1.00 79.00 84 ARG A O 1
ATOM 591 N N . LEU A 1 85 ? 4.051 -9.957 -4.717 1.00 82.06 85 LEU A N 1
ATOM 592 C CA . LEU A 1 85 ? 3.976 -10.794 -3.517 1.00 82.06 85 LEU A CA 1
ATOM 593 C C . LEU A 1 85 ? 4.578 -10.103 -2.293 1.00 82.06 85 LEU A C 1
ATOM 595 O O . LEU A 1 85 ? 4.013 -10.212 -1.208 1.00 82.06 85 LEU A O 1
ATOM 599 N N . LEU A 1 86 ? 5.674 -9.362 -2.471 1.00 80.69 86 LEU A N 1
ATOM 600 C CA . LEU A 1 86 ? 6.280 -8.576 -1.405 1.00 80.69 86 LEU A CA 1
ATOM 601 C C . LEU A 1 86 ? 5.338 -7.458 -0.960 1.00 80.69 86 LEU A C 1
ATOM 603 O O . LEU A 1 86 ? 5.074 -7.328 0.230 1.00 80.69 86 LEU A O 1
ATOM 607 N N . LEU A 1 87 ? 4.762 -6.717 -1.910 1.00 83.62 87 LEU A N 1
ATOM 608 C CA . LEU A 1 87 ? 3.785 -5.665 -1.619 1.00 83.62 87 LEU A CA 1
ATOM 609 C C . LEU A 1 87 ? 2.554 -6.219 -0.887 1.00 83.62 87 LEU A C 1
ATOM 611 O O . LEU A 1 87 ? 2.131 -5.652 0.116 1.00 83.62 87 LEU A O 1
ATOM 615 N N . VAL A 1 88 ? 2.005 -7.352 -1.339 1.00 87.06 88 VAL A N 1
ATOM 616 C CA . VAL A 1 88 ? 0.874 -8.015 -0.669 1.00 87.06 88 VAL A CA 1
ATOM 617 C C . VAL A 1 88 ? 1.258 -8.477 0.736 1.00 87.06 88 VAL A C 1
ATOM 619 O O . VAL A 1 88 ? 0.535 -8.181 1.684 1.00 87.06 88 VAL A O 1
ATOM 622 N N . GLY A 1 89 ? 2.388 -9.171 0.892 1.00 84.88 89 GLY A N 1
ATOM 623 C CA . GLY A 1 89 ? 2.858 -9.640 2.196 1.00 84.88 89 GLY A CA 1
ATOM 624 C C . GLY A 1 89 ? 3.057 -8.487 3.176 1.00 84.88 89 GLY A C 1
ATOM 625 O O . GLY A 1 89 ? 2.653 -8.574 4.334 1.00 84.88 89 GLY A O 1
ATOM 626 N N . LEU A 1 90 ? 3.586 -7.370 2.682 1.00 80.94 90 LEU A N 1
ATOM 627 C CA . LEU A 1 90 ? 3.818 -6.169 3.461 1.00 80.94 90 LEU A CA 1
ATOM 628 C C . LEU A 1 90 ? 2.519 -5.517 3.947 1.00 80.94 90 LEU A C 1
ATOM 630 O O . LEU A 1 90 ? 2.382 -5.214 5.131 1.00 80.94 90 LEU A O 1
ATOM 634 N N . VAL A 1 91 ? 1.533 -5.376 3.058 1.00 81.62 91 VAL A N 1
ATOM 635 C CA . VAL A 1 91 ? 0.188 -4.891 3.408 1.00 81.62 91 VAL A CA 1
ATOM 636 C C . VAL A 1 91 ? -0.479 -5.797 4.432 1.00 81.62 91 VAL A C 1
ATOM 638 O O . VAL A 1 91 ? -1.082 -5.297 5.376 1.00 81.62 91 VAL A O 1
ATOM 641 N N . VAL A 1 92 ? -0.376 -7.119 4.273 1.00 83.88 92 VAL A N 1
ATOM 642 C CA . VAL A 1 92 ? -0.969 -8.076 5.215 1.00 83.88 92 VAL A CA 1
ATOM 643 C C . VAL A 1 92 ? -0.337 -7.922 6.595 1.00 83.88 92 VAL A C 1
ATOM 645 O O . VAL A 1 92 ? -1.063 -7.805 7.578 1.00 83.88 92 VAL A O 1
ATOM 648 N N . VAL A 1 93 ? 0.993 -7.857 6.687 1.00 82.00 93 VAL A N 1
ATOM 649 C CA . VAL A 1 93 ? 1.684 -7.676 7.972 1.00 82.00 93 VAL A CA 1
ATOM 650 C C . VAL A 1 93 ? 1.306 -6.340 8.613 1.00 82.00 93 VAL A C 1
ATOM 652 O O . VAL A 1 93 ? 0.900 -6.326 9.772 1.00 82.00 93 VAL A O 1
ATOM 655 N N . CYS A 1 94 ? 1.356 -5.229 7.876 1.00 76.69 94 CYS A N 1
ATOM 656 C CA . CYS A 1 94 ? 0.982 -3.916 8.408 1.00 76.69 94 CYS A CA 1
ATOM 657 C C . CYS A 1 94 ? -0.497 -3.832 8.800 1.00 76.69 94 CYS A C 1
ATOM 659 O O . CYS A 1 94 ? -0.815 -3.293 9.859 1.00 76.69 94 CYS A O 1
ATOM 661 N N . GLY A 1 95 ? -1.392 -4.406 7.997 1.00 73.31 95 GLY A N 1
ATOM 662 C CA . GLY A 1 95 ? -2.820 -4.474 8.291 1.00 73.31 95 GLY A CA 1
ATOM 663 C C . GLY A 1 95 ? -3.132 -5.331 9.518 1.00 73.31 95 GLY A C 1
ATOM 664 O O . GLY A 1 95 ? -4.032 -4.997 10.280 1.00 73.31 95 GLY A O 1
ATOM 665 N N . LEU A 1 96 ? -2.381 -6.409 9.757 1.00 74.31 96 LEU A N 1
ATOM 666 C CA . LEU A 1 96 ? -2.506 -7.211 10.977 1.00 74.31 96 LEU A CA 1
ATOM 667 C C . LEU A 1 96 ? -1.932 -6.478 12.195 1.00 74.31 96 LEU A C 1
ATOM 669 O O . LEU A 1 96 ? -2.582 -6.437 13.237 1.00 74.31 96 LEU A O 1
ATOM 673 N N . LEU A 1 97 ? -0.761 -5.846 12.065 1.00 71.75 97 LEU A N 1
ATOM 674 C CA . LEU A 1 97 ? -0.144 -5.073 13.146 1.00 71.75 97 LEU A CA 1
ATOM 675 C C . LEU A 1 97 ? -1.033 -3.910 13.586 1.00 71.75 97 LEU A C 1
ATOM 677 O O . LEU A 1 97 ? -1.242 -3.740 14.780 1.00 71.75 97 LEU A O 1
ATOM 681 N N . ALA A 1 98 ? -1.622 -3.17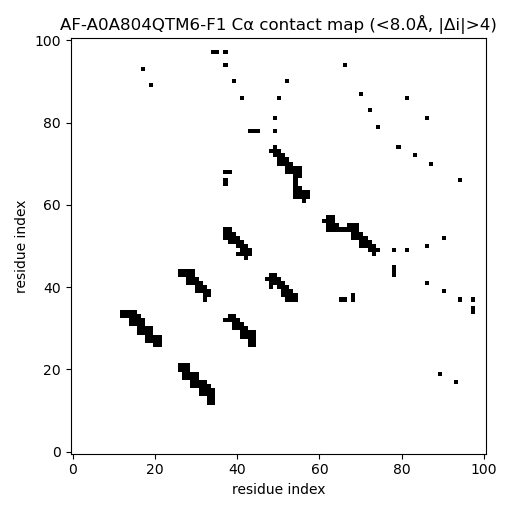3 12.641 1.00 67.56 98 ALA A N 1
ATOM 682 C CA . ALA A 1 98 ? -2.531 -2.062 12.925 1.00 67.56 98 ALA A CA 1
ATOM 683 C C . ALA A 1 98 ? -3.831 -2.480 13.639 1.00 67.56 98 ALA A C 1
ATOM 685 O O . ALA A 1 98 ? -4.548 -1.612 14.131 1.00 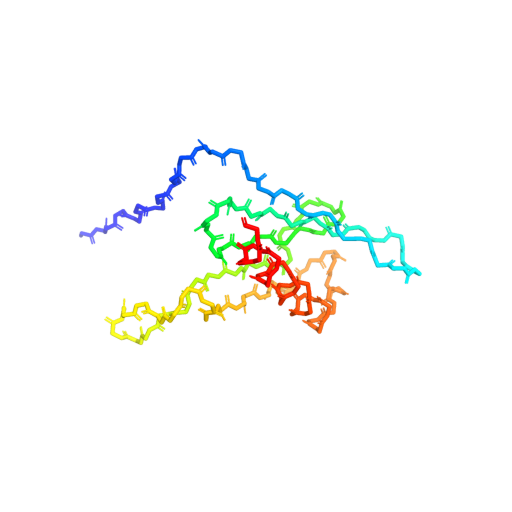67.56 98 ALA A O 1
ATOM 686 N N . ARG A 1 99 ? -4.152 -3.782 13.676 1.00 62.91 99 ARG A N 1
ATOM 687 C CA . ARG A 1 99 ? -5.311 -4.332 14.400 1.00 62.91 99 ARG A CA 1
ATOM 688 C C . ARG A 1 99 ? -4.961 -4.994 15.723 1.00 62.91 99 ARG A C 1
ATOM 690 O O . ARG A 1 99 ? -5.850 -5.183 16.547 1.00 62.91 99 ARG A O 1
ATOM 697 N N . CYS A 1 100 ? -3.700 -5.368 15.910 1.00 53.19 100 CYS A N 1
ATOM 698 C CA . CYS A 1 100 ? -3.212 -5.922 17.167 1.00 53.19 100 CYS A CA 1
ATOM 699 C C . CYS A 1 100 ? -2.785 -4.838 18.172 1.00 53.19 100 CYS A C 1
ATOM 701 O O . CYS A 1 100 ? -2.658 -5.157 19.353 1.00 53.19 100 CYS A O 1
ATOM 703 N N . ILE A 1 101 ? -2.548 -3.600 17.717 1.00 46.72 101 ILE A N 1
ATOM 704 C CA . ILE A 1 101 ? -2.199 -2.433 18.553 1.00 46.72 101 ILE A CA 1
ATOM 705 C C . ILE A 1 101 ? -3.409 -1.535 18.814 1.00 46.72 101 ILE A C 1
ATOM 707 O O . ILE A 1 101 ? -3.461 -0.951 19.918 1.00 46.72 101 ILE A O 1
#